Protein AF-A0A4P5X8N8-F1 (afdb_monomer_lite)

Secondary structure (DSSP, 8-state):
----------HHHHHHHHHHHHHTT--HHHHHHHHHHHHHHHHHSS-HHHHHHHHHHHHTS---PPPHHHHHHHHHHHHHH-S--PPPPPP-----

Foldseek 3Di:
DDDDDDDDDPPVVVVVLCVVCVVVVHDSVVSVVVVVVVVCCVVVPPPPVVVVVVVVVVVPDPDPDDDPVVVVVVVVCVVVVPPPDPDDDDDDDDDD

Sequence (96 aa):
MSKRLQVLLPDNEFSEIRGLAERERLTVAAWVRRALDDAKRRQASGDPAKKVAAIRAAAGHDFPSGDIASMLGEIERGMLAGPAVPPPAAPRRRSR

pLDDT: mean 77.86, std 14.48, range [53.69, 97.12]

Structure (mmCIF, N/CA/C/O backbone):
data_AF-A0A4P5X8N8-F1
#
_entry.id   AF-A0A4P5X8N8-F1
#
loop_
_atom_site.group_PDB
_atom_site.id
_atom_site.type_symbol
_atom_site.label_atom_id
_atom_site.label_alt_id
_atom_site.label_comp_id
_atom_site.label_asym_id
_atom_site.label_entity_id
_atom_site.label_seq_id
_atom_site.pdbx_PDB_ins_code
_atom_site.Cartn_x
_atom_site.Cartn_y
_atom_site.Cartn_z
_atom_site.occupancy
_atom_site.B_iso_or_equiv
_atom_site.auth_seq_id
_atom_site.auth_comp_id
_atom_site.auth_asym_id
_atom_site.auth_atom_id
_atom_site.pdbx_PDB_model_num
ATOM 1 N N . MET A 1 1 ? 5.321 16.522 2.477 1.00 71.94 1 MET A N 1
ATOM 2 C CA . MET A 1 1 ? 4.047 17.006 3.054 1.00 71.94 1 MET A CA 1
ATOM 3 C C . MET A 1 1 ? 3.024 15.878 3.044 1.00 71.94 1 MET A C 1
ATOM 5 O O . MET A 1 1 ? 2.881 15.236 2.011 1.00 71.94 1 MET A O 1
ATOM 9 N N . SER A 1 2 ? 2.342 15.610 4.158 1.00 78.12 2 SER A N 1
ATOM 10 C CA . SER A 1 2 ? 1.235 14.642 4.233 1.00 78.12 2 SER A CA 1
ATOM 11 C C . SER A 1 2 ? -0.100 15.368 4.421 1.00 78.12 2 SER A C 1
ATOM 13 O O . SER A 1 2 ? -0.152 16.455 4.993 1.00 78.12 2 SER A O 1
ATOM 15 N N . LYS A 1 3 ? -1.188 14.782 3.911 1.00 87.06 3 LYS A N 1
ATOM 16 C CA . LYS A 1 3 ? -2.566 15.223 4.170 1.00 87.06 3 LYS A CA 1
ATOM 17 C C . LYS A 1 3 ? -3.361 14.052 4.743 1.00 87.06 3 LYS A C 1
ATOM 19 O O . LYS A 1 3 ? -3.076 12.904 4.405 1.00 87.06 3 LYS A O 1
ATOM 24 N N . ARG A 1 4 ? -4.323 14.340 5.624 1.00 88.62 4 ARG A N 1
ATOM 25 C CA . ARG A 1 4 ? -5.220 13.336 6.213 1.00 88.62 4 ARG A CA 1
ATOM 26 C C . ARG A 1 4 ? -6.467 13.211 5.342 1.00 88.62 4 ARG A C 1
ATOM 28 O O . ARG A 1 4 ? -7.116 14.214 5.067 1.00 88.62 4 ARG A O 1
ATOM 35 N N . LEU A 1 5 ? -6.771 11.988 4.925 1.00 87.62 5 LEU A N 1
ATOM 36 C CA . LEU A 1 5 ? -7.997 11.633 4.219 1.00 87.62 5 LEU A CA 1
ATOM 37 C C . LEU A 1 5 ? -8.925 10.928 5.212 1.00 87.62 5 LEU A C 1
ATOM 39 O O . LEU A 1 5 ? -8.499 9.973 5.858 1.00 87.62 5 LEU A O 1
ATOM 43 N N . GLN A 1 6 ? -10.158 11.410 5.343 1.00 91.06 6 GLN A N 1
ATOM 44 C CA . GLN A 1 6 ? -11.206 10.764 6.130 1.00 91.06 6 GLN A CA 1
ATOM 45 C C . GLN A 1 6 ? -12.261 10.225 5.166 1.00 91.06 6 GLN A C 1
ATOM 47 O O . GLN A 1 6 ? -12.728 10.956 4.295 1.00 91.06 6 GLN A O 1
ATOM 52 N N . VAL A 1 7 ? -12.599 8.947 5.312 1.00 91.25 7 VAL A N 1
ATOM 53 C CA . VAL A 1 7 ? -13.585 8.240 4.489 1.00 91.25 7 VAL A CA 1
ATOM 54 C C . VAL A 1 7 ? -14.577 7.589 5.440 1.00 91.25 7 VAL A C 1
ATOM 56 O O . VAL A 1 7 ? -14.167 7.009 6.444 1.00 91.25 7 VAL A O 1
ATOM 59 N N . LEU A 1 8 ? -15.867 7.728 5.151 1.00 92.44 8 LEU A N 1
ATOM 60 C CA . LEU A 1 8 ? -16.920 7.055 5.901 1.00 92.44 8 LEU A CA 1
ATOM 61 C C . LEU A 1 8 ? -17.115 5.665 5.305 1.00 92.44 8 LEU A C 1
ATOM 63 O O . LEU A 1 8 ? -17.355 5.550 4.105 1.00 92.44 8 LEU A O 1
ATOM 67 N N . LEU A 1 9 ? -16.988 4.640 6.141 1.00 90.25 9 LEU A N 1
ATOM 68 C CA . LEU A 1 9 ? -17.157 3.240 5.772 1.00 90.25 9 LEU A CA 1
ATOM 69 C C . LEU A 1 9 ? -18.114 2.582 6.770 1.00 90.25 9 LEU A C 1
ATOM 71 O O . LEU A 1 9 ? -18.077 2.936 7.951 1.00 90.25 9 LEU A O 1
ATOM 75 N N . PRO A 1 10 ? -18.941 1.626 6.330 1.00 94.88 10 PRO A N 1
ATOM 76 C CA . PRO A 1 10 ? -19.650 0.725 7.225 1.00 94.88 10 PRO A CA 1
ATOM 77 C C . PRO A 1 10 ? -18.687 -0.050 8.142 1.00 94.88 10 PRO A C 1
ATOM 79 O O . PRO A 1 10 ? -17.572 -0.401 7.744 1.00 94.88 10 PRO A O 1
ATOM 82 N N . ASP A 1 11 ? -19.132 -0.374 9.356 1.00 94.38 11 ASP A N 1
ATOM 83 C CA . ASP A 1 11 ? -18.302 -1.052 10.364 1.00 94.38 11 ASP A CA 1
ATOM 84 C C . ASP A 1 11 ? -17.779 -2.421 9.900 1.00 94.38 11 ASP A C 1
ATOM 86 O O . ASP A 1 11 ? -16.662 -2.821 10.249 1.00 94.38 11 ASP A O 1
ATOM 90 N N . ASN A 1 12 ? -18.559 -3.140 9.088 1.00 94.75 12 ASN A N 1
ATOM 91 C CA . ASN A 1 12 ? -18.147 -4.424 8.525 1.00 94.75 12 ASN A CA 1
ATOM 92 C C . ASN A 1 12 ? -16.999 -4.247 7.522 1.00 94.75 12 ASN A C 1
ATOM 94 O O . ASN A 1 12 ? -16.000 -4.956 7.612 1.00 94.75 12 ASN A O 1
ATOM 98 N N . GLU A 1 13 ? -17.091 -3.256 6.635 1.00 91.81 13 GLU A N 1
ATOM 99 C CA . GLU A 1 13 ? -16.056 -2.975 5.637 1.00 91.81 13 GLU A CA 1
ATOM 100 C C . GLU A 1 13 ? -14.753 -2.517 6.307 1.00 91.81 13 GLU A C 1
ATOM 102 O O . GLU A 1 13 ? -13.661 -2.978 5.966 1.00 91.81 13 GLU A O 1
ATOM 107 N N . PHE A 1 14 ? -14.852 -1.669 7.335 1.00 93.56 14 PHE A N 1
ATOM 108 C CA . PHE A 1 14 ? -13.681 -1.268 8.111 1.00 93.56 14 PHE A CA 1
ATOM 109 C C . PHE A 1 14 ? -13.020 -2.463 8.820 1.00 93.56 14 PHE A C 1
ATOM 111 O O . PHE A 1 14 ? -11.790 -2.561 8.869 1.00 93.56 14 PHE A O 1
ATOM 118 N N . SER A 1 15 ? -13.827 -3.391 9.339 1.00 95.44 15 SER A N 1
ATOM 119 C CA . SER A 1 15 ? -13.341 -4.611 9.995 1.00 95.44 15 SER A CA 1
ATOM 120 C C . SER A 1 15 ? -12.615 -5.544 9.021 1.00 95.44 15 SER A C 1
ATOM 122 O O . SER A 1 15 ? -11.571 -6.101 9.368 1.00 95.44 15 SER A O 1
ATOM 124 N N . GLU A 1 16 ? -13.104 -5.665 7.785 1.00 94.31 16 GLU A N 1
ATOM 125 C CA . GLU A 1 16 ? -12.426 -6.410 6.718 1.00 94.31 16 GLU A CA 1
ATOM 126 C C . GLU A 1 16 ? -11.066 -5.792 6.372 1.00 94.31 16 GLU A C 1
ATOM 128 O O . GLU A 1 16 ? -10.051 -6.496 6.358 1.00 94.31 16 GLU A O 1
ATOM 133 N N . ILE A 1 17 ? -11.013 -4.469 6.178 1.00 93.69 17 ILE A N 1
ATOM 134 C CA . ILE A 1 17 ? -9.762 -3.741 5.907 1.00 93.69 17 ILE A CA 1
ATOM 135 C C . ILE A 1 17 ? -8.761 -3.933 7.049 1.00 93.69 17 ILE A C 1
ATOM 137 O O . ILE A 1 17 ? -7.569 -4.155 6.810 1.00 93.69 17 ILE A O 1
ATOM 141 N N . ARG A 1 18 ? -9.229 -3.876 8.299 1.00 95.81 18 ARG A N 1
ATOM 142 C CA . ARG A 1 18 ? -8.387 -4.139 9.467 1.00 95.81 18 ARG A CA 1
ATOM 143 C C . ARG A 1 18 ? -7.813 -5.555 9.437 1.00 95.81 18 ARG A C 1
ATOM 145 O O . ARG A 1 18 ? -6.610 -5.712 9.633 1.00 95.81 18 ARG A O 1
ATOM 152 N N . GLY A 1 19 ? -8.632 -6.559 9.133 1.00 97.12 19 GLY A N 1
ATOM 153 C CA . GLY A 1 19 ? -8.178 -7.944 9.007 1.00 97.12 19 GLY A CA 1
ATOM 154 C C . GLY A 1 19 ? -7.141 -8.139 7.894 1.00 97.12 19 GLY A C 1
ATOM 155 O O . GLY A 1 19 ? -6.168 -8.870 8.080 1.00 97.12 19 GLY A O 1
ATOM 156 N N . LEU A 1 20 ? -7.299 -7.459 6.754 1.00 95.81 20 LEU A N 1
ATOM 157 C CA . LEU A 1 20 ? -6.316 -7.475 5.662 1.00 95.81 20 LEU A CA 1
ATOM 158 C C . LEU A 1 20 ? -4.981 -6.853 6.093 1.00 95.81 20 LEU A C 1
ATOM 160 O O . LEU A 1 20 ? -3.923 -7.444 5.873 1.00 95.81 20 LEU A O 1
ATOM 164 N N . ALA A 1 21 ? -5.030 -5.708 6.774 1.00 95.81 21 ALA A N 1
ATOM 165 C CA . ALA A 1 21 ? -3.837 -5.052 7.297 1.00 95.81 21 ALA A CA 1
ATOM 166 C C . ALA A 1 21 ? -3.107 -5.931 8.331 1.00 95.81 21 ALA A C 1
ATOM 168 O O . ALA A 1 21 ? -1.886 -6.077 8.258 1.00 95.81 21 ALA A O 1
ATOM 169 N N . GLU A 1 22 ? -3.841 -6.578 9.243 1.00 95.69 22 GLU A N 1
ATOM 170 C CA . GLU A 1 22 ? -3.280 -7.488 10.252 1.00 95.69 22 GLU A CA 1
ATOM 171 C C . GLU A 1 22 ? -2.605 -8.715 9.618 1.00 95.69 22 GLU A C 1
ATOM 173 O O . GLU A 1 22 ? -1.490 -9.071 10.008 1.00 95.69 22 GLU A O 1
ATOM 178 N N . ARG A 1 23 ? -3.219 -9.316 8.587 1.00 95.88 23 ARG A N 1
ATOM 179 C CA . ARG A 1 23 ? -2.627 -10.434 7.823 1.00 95.88 23 ARG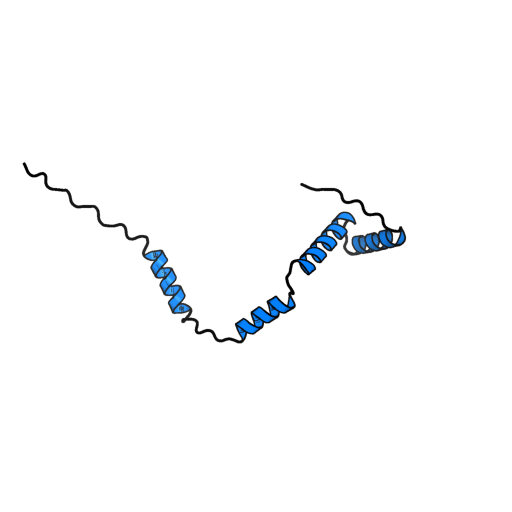 A CA 1
ATOM 180 C C . ARG A 1 23 ? -1.305 -10.055 7.161 1.00 95.88 23 ARG A C 1
ATOM 182 O O . ARG A 1 23 ? -0.386 -10.869 7.114 1.00 95.88 23 ARG A O 1
ATOM 189 N N . GLU A 1 24 ? -1.197 -8.819 6.687 1.00 94.62 24 GLU A N 1
ATOM 190 C CA . GLU A 1 24 ? 0.025 -8.277 6.085 1.00 94.62 24 GLU A CA 1
ATOM 191 C C . GLU 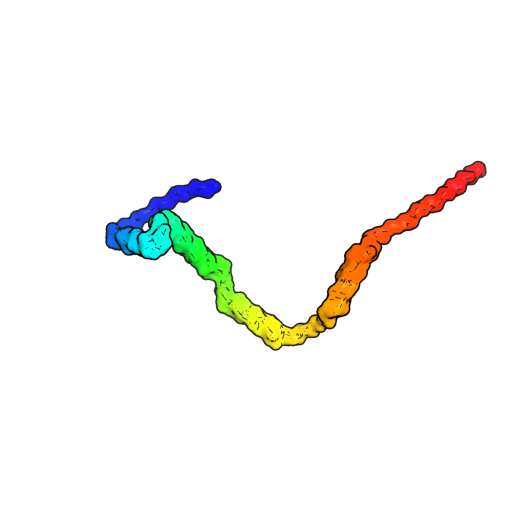A 1 24 ? 0.999 -7.672 7.114 1.00 94.62 24 GLU A C 1
ATOM 193 O O . GLU A 1 24 ? 2.068 -7.196 6.732 1.00 94.62 24 GLU A O 1
ATOM 198 N N . ARG A 1 25 ? 0.670 -7.706 8.418 1.00 95.81 25 ARG A N 1
ATOM 199 C CA . ARG A 1 25 ? 1.427 -7.059 9.511 1.00 95.81 25 ARG A CA 1
ATOM 200 C C . ARG A 1 25 ? 1.658 -5.560 9.286 1.00 95.81 25 ARG A C 1
ATOM 202 O O . ARG A 1 25 ? 2.704 -5.015 9.641 1.00 95.81 25 ARG A O 1
ATOM 209 N N . LEU A 1 26 ? 0.674 -4.886 8.702 1.00 94.56 26 LEU A N 1
ATOM 210 C CA . LEU A 1 26 ? 0.681 -3.452 8.437 1.00 94.56 26 LEU A CA 1
ATOM 211 C C . LEU A 1 26 ? -0.343 -2.733 9.317 1.00 94.56 26 LEU A C 1
ATOM 213 O O . LEU A 1 26 ? -1.338 -3.302 9.758 1.00 94.56 26 LEU A O 1
ATOM 217 N N . THR A 1 27 ? -0.130 -1.436 9.539 1.00 95.62 27 THR A N 1
ATOM 218 C CA . THR A 1 27 ? -1.204 -0.582 10.060 1.00 95.62 27 THR A CA 1
ATOM 219 C C . THR A 1 27 ? -2.252 -0.365 8.973 1.00 95.62 27 THR A C 1
ATOM 221 O O . THR A 1 27 ? -1.916 -0.332 7.788 1.00 95.62 27 THR A O 1
ATOM 224 N N . VAL A 1 28 ? -3.507 -0.126 9.363 1.00 93.75 28 VAL A N 1
ATOM 225 C CA . VAL A 1 28 ? -4.590 0.202 8.416 1.00 93.75 28 VAL A CA 1
ATOM 226 C C . VAL A 1 28 ? -4.183 1.353 7.492 1.00 93.75 28 VAL A C 1
ATOM 228 O O . VAL A 1 28 ? -4.350 1.270 6.281 1.00 93.75 28 VAL A O 1
ATOM 231 N N . ALA A 1 29 ? -3.557 2.402 8.034 1.00 91.75 29 ALA A N 1
ATOM 232 C CA . ALA A 1 29 ? -3.089 3.536 7.240 1.00 91.75 29 ALA A CA 1
ATOM 233 C C . ALA A 1 29 ? -2.002 3.151 6.220 1.00 91.75 29 ALA A C 1
ATOM 235 O O . ALA A 1 29 ? -2.031 3.631 5.086 1.00 91.75 29 ALA A O 1
ATOM 236 N N . ALA A 1 30 ? -1.046 2.297 6.600 1.00 94.69 30 ALA A N 1
ATOM 237 C CA . ALA A 1 30 ? 0.001 1.829 5.691 1.00 94.69 30 ALA A CA 1
ATOM 238 C C . ALA A 1 30 ? -0.572 0.927 4.591 1.00 94.69 30 ALA A C 1
ATOM 240 O O . ALA A 1 30 ? -0.226 1.093 3.420 1.00 94.69 30 ALA A O 1
ATOM 241 N N . TRP A 1 31 ? -1.493 0.038 4.959 1.00 96.12 31 TRP A N 1
ATOM 242 C CA . TRP A 1 31 ? -2.193 -0.833 4.024 1.00 96.12 31 TRP A CA 1
ATOM 243 C C . TRP A 1 31 ? -3.021 -0.026 3.013 1.00 96.12 31 TRP A C 1
ATOM 245 O O . TRP A 1 31 ? -2.853 -0.195 1.806 1.00 96.12 31 TRP A O 1
ATOM 255 N N . VAL A 1 32 ? -3.815 0.949 3.477 1.00 93.44 32 VAL A N 1
ATOM 256 C CA . VAL A 1 32 ? -4.598 1.844 2.602 1.00 93.44 32 VAL A CA 1
ATOM 257 C C . VAL A 1 32 ? -3.684 2.637 1.668 1.00 93.44 32 VAL A C 1
ATOM 259 O O . VAL A 1 32 ? -3.982 2.786 0.485 1.00 93.44 32 VAL A O 1
ATOM 262 N N . ARG A 1 33 ? -2.538 3.122 2.159 1.00 92.56 33 ARG A N 1
ATOM 263 C CA . ARG A 1 33 ? -1.577 3.855 1.323 1.00 92.56 33 ARG A CA 1
ATOM 264 C C . ARG A 1 33 ? -1.021 2.980 0.199 1.00 92.56 33 ARG A C 1
ATOM 266 O O . ARG A 1 33 ? -0.982 3.429 -0.943 1.00 92.56 33 ARG A O 1
ATOM 273 N N . ARG A 1 34 ? -0.658 1.733 0.513 1.00 93.56 34 ARG A N 1
ATOM 274 C CA . ARG A 1 34 ? -0.219 0.738 -0.474 1.00 93.56 34 ARG A CA 1
ATOM 275 C C . ARG A 1 34 ? -1.317 0.452 -1.498 1.00 93.56 34 ARG A C 1
ATOM 277 O O . ARG A 1 34 ? -1.052 0.519 -2.693 1.00 93.56 34 ARG A O 1
ATOM 284 N N . ALA A 1 35 ? -2.547 0.216 -1.046 1.00 91.75 35 ALA A N 1
ATOM 285 C CA . ALA A 1 35 ? -3.682 -0.044 -1.927 1.00 91.75 35 ALA A CA 1
ATOM 286 C C . ALA A 1 35 ? -3.952 1.128 -2.892 1.00 91.75 35 ALA A C 1
ATOM 288 O O . ALA A 1 35 ? -4.160 0.910 -4.088 1.00 91.75 35 ALA A O 1
ATOM 28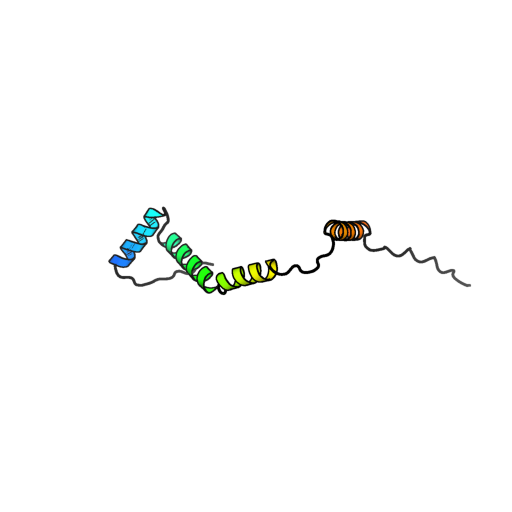9 N N . LEU A 1 36 ? -3.887 2.373 -2.401 1.00 90.25 36 LEU A N 1
ATOM 290 C CA . LEU A 1 36 ? -4.026 3.577 -3.227 1.00 90.25 36 LEU A CA 1
ATOM 291 C C . LEU A 1 36 ? -2.885 3.723 -4.239 1.00 90.25 36 LEU A C 1
ATOM 293 O O . LEU A 1 36 ? -3.131 4.101 -5.386 1.00 90.25 36 LEU A O 1
ATOM 297 N N . ASP A 1 37 ? -1.649 3.424 -3.846 1.00 88.81 37 ASP A N 1
ATOM 298 C CA . ASP A 1 37 ? -0.507 3.457 -4.761 1.00 88.81 37 ASP A CA 1
ATOM 299 C C . ASP A 1 37 ? -0.612 2.363 -5.831 1.00 88.81 37 ASP A C 1
ATOM 301 O O . ASP A 1 37 ? -0.350 2.629 -7.003 1.00 88.81 37 ASP A O 1
ATOM 305 N N . ASP A 1 38 ? -1.067 1.162 -5.480 1.00 89.75 38 ASP A N 1
ATOM 306 C CA . ASP A 1 38 ? -1.283 0.075 -6.437 1.00 89.75 38 ASP A CA 1
ATOM 307 C C . ASP A 1 38 ? -2.438 0.378 -7.399 1.00 89.75 38 ASP A C 1
ATOM 309 O O . ASP A 1 38 ? -2.359 0.051 -8.586 1.00 89.75 38 ASP A O 1
ATOM 313 N N . ALA A 1 39 ? -3.505 1.028 -6.925 1.00 85.56 39 ALA A N 1
ATOM 314 C CA . ALA A 1 39 ? -4.593 1.511 -7.775 1.00 85.56 39 ALA A CA 1
ATOM 315 C C . ALA A 1 39 ? -4.105 2.600 -8.745 1.00 85.56 39 ALA A C 1
ATOM 317 O O . ALA A 1 39 ? -4.390 2.540 -9.944 1.00 85.56 39 ALA A O 1
ATOM 318 N N . LYS A 1 40 ? -3.291 3.547 -8.257 1.00 79.00 40 LYS A N 1
ATOM 319 C CA . LYS A 1 40 ? -2.640 4.557 -9.102 1.00 79.00 40 LYS A CA 1
ATOM 320 C C . LYS A 1 40 ? -1.723 3.923 -10.132 1.00 79.00 40 LYS A C 1
ATOM 322 O O . LYS A 1 40 ? -1.794 4.310 -11.287 1.00 79.00 40 LYS A O 1
ATOM 327 N N . ARG A 1 41 ? -0.891 2.944 -9.764 1.00 79.56 41 ARG A N 1
ATOM 328 C CA . ARG A 1 41 ? -0.017 2.240 -10.720 1.00 79.56 41 ARG A CA 1
ATOM 329 C C . ARG A 1 41 ? -0.823 1.510 -11.785 1.00 79.56 41 ARG A C 1
ATOM 331 O O . ARG A 1 41 ? -0.429 1.554 -12.946 1.00 79.56 41 ARG A O 1
ATOM 338 N N . ARG A 1 42 ? -1.946 0.886 -11.417 1.00 79.19 42 ARG A N 1
ATOM 339 C CA . ARG A 1 42 ? -2.859 0.229 -12.365 1.00 79.19 42 ARG A CA 1
ATOM 340 C C . ARG A 1 42 ? -3.485 1.208 -13.364 1.00 79.19 42 ARG A C 1
ATOM 342 O O . ARG A 1 42 ? -3.650 0.836 -14.516 1.00 79.19 42 ARG A O 1
ATOM 349 N N . GLN A 1 43 ? -3.790 2.440 -12.952 1.00 65.94 43 GLN A N 1
ATOM 350 C CA . GLN A 1 43 ? -4.316 3.479 -13.852 1.00 65.94 43 GLN A CA 1
ATOM 351 C C . GLN A 1 43 ? -3.223 4.240 -14.626 1.00 65.94 43 GLN A C 1
ATOM 353 O O . GLN A 1 43 ? -3.425 4.598 -15.781 1.00 65.94 43 GLN A O 1
ATOM 358 N N . ALA A 1 44 ? -2.073 4.503 -14.001 1.00 58.97 44 ALA A N 1
ATOM 359 C CA . ALA A 1 44 ? -0.979 5.309 -14.551 1.00 58.97 44 ALA A CA 1
ATOM 360 C C . ALA A 1 44 ? -0.047 4.513 -15.472 1.00 58.97 44 ALA A C 1
ATOM 362 O O . ALA A 1 44 ? 0.593 5.084 -16.354 1.00 58.97 44 ALA A O 1
ATOM 363 N N . SER A 1 45 ? 0.032 3.193 -15.293 1.00 54.16 45 SER A N 1
ATOM 364 C CA . SER A 1 45 ? 0.638 2.318 -16.290 1.00 54.16 45 SER A CA 1
ATOM 365 C C . SER A 1 45 ? -0.348 2.236 -17.446 1.00 54.16 45 SER A C 1
ATOM 367 O O . SER A 1 45 ? -1.243 1.397 -17.422 1.00 54.16 45 SER A O 1
ATOM 369 N N . GLY A 1 46 ? -0.226 3.132 -18.430 1.00 55.28 46 GLY A N 1
ATOM 370 C CA . GLY A 1 46 ? -0.900 2.963 -19.714 1.00 55.28 46 GLY A CA 1
ATOM 371 C C . GLY A 1 46 ? -0.743 1.508 -20.143 1.00 55.28 46 GLY A C 1
ATOM 372 O O . GLY A 1 46 ? 0.385 1.024 -20.197 1.00 55.28 46 GLY A O 1
ATOM 373 N N . ASP A 1 47 ? -1.886 0.835 -20.289 1.00 58.06 47 ASP A N 1
ATOM 374 C CA . ASP A 1 47 ? -2.076 -0.604 -20.487 1.00 58.06 47 ASP A CA 1
ATOM 375 C C . ASP A 1 47 ? -0.764 -1.425 -20.490 1.00 58.06 47 ASP A C 1
ATOM 377 O O . ASP A 1 47 ? -0.050 -1.459 -21.498 1.00 58.06 47 ASP A O 1
ATOM 381 N N . PRO A 1 48 ? -0.407 -2.096 -19.379 1.00 59.50 48 PRO A N 1
ATOM 382 C CA . PRO A 1 48 ? 0.774 -2.951 -19.313 1.00 59.50 48 PRO A CA 1
ATOM 383 C C . PRO A 1 48 ? 0.816 -3.976 -20.451 1.00 59.50 48 PRO A C 1
ATOM 385 O O . PRO A 1 48 ? 1.905 -4.313 -20.920 1.00 59.50 48 PRO A O 1
ATOM 388 N N . ALA A 1 49 ? -0.347 -4.412 -20.952 1.00 61.91 49 ALA A N 1
ATOM 389 C CA . ALA A 1 49 ? -0.429 -5.274 -22.121 1.00 61.91 49 ALA A CA 1
ATOM 390 C C . ALA A 1 49 ? 0.039 -4.552 -23.392 1.00 61.91 49 ALA A C 1
ATOM 392 O O . ALA A 1 49 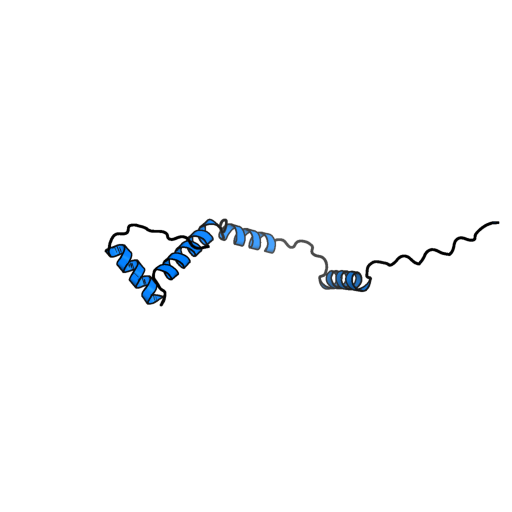? 0.757 -5.160 -24.177 1.00 61.91 49 ALA A O 1
ATOM 393 N N . LYS A 1 50 ? -0.242 -3.252 -23.568 1.00 62.31 50 LYS A N 1
ATOM 394 C CA . LYS A 1 50 ? 0.336 -2.436 -24.655 1.00 62.31 50 LYS A CA 1
ATOM 395 C C . LYS A 1 50 ? 1.841 -2.273 -24.521 1.00 62.31 50 LYS A C 1
ATOM 397 O O . LYS A 1 50 ? 2.531 -2.350 -25.531 1.00 62.31 50 LYS A O 1
ATOM 402 N N . LYS A 1 51 ? 2.377 -2.082 -23.311 1.00 60.38 51 LYS A N 1
ATOM 403 C CA . LYS A 1 51 ? 3.836 -1.980 -23.122 1.00 60.38 51 LYS A CA 1
ATOM 404 C C . LYS A 1 51 ? 4.533 -3.311 -23.418 1.00 60.38 51 LYS A C 1
ATOM 406 O O . LYS A 1 51 ? 5.540 -3.327 -24.118 1.00 60.38 51 LYS A O 1
ATOM 411 N N . VAL A 1 52 ? 3.976 -4.427 -22.947 1.00 70.81 52 VAL A N 1
ATOM 412 C CA . VAL A 1 52 ? 4.486 -5.773 -23.256 1.00 70.81 52 VAL A CA 1
ATOM 413 C C . VAL A 1 52 ? 4.317 -6.102 -24.743 1.00 70.81 52 VAL A C 1
ATOM 415 O O . VAL A 1 52 ? 5.230 -6.667 -25.338 1.00 70.81 52 VAL A O 1
ATOM 418 N N . ALA A 1 53 ? 3.205 -5.708 -25.367 1.00 70.25 53 ALA A N 1
ATOM 419 C CA . ALA A 1 53 ? 2.992 -5.859 -26.804 1.00 70.25 53 ALA A CA 1
ATOM 420 C C . ALA A 1 53 ? 3.986 -5.022 -27.619 1.00 70.25 53 ALA A C 1
ATOM 422 O O . ALA A 1 53 ? 4.544 -5.537 -28.579 1.00 70.25 53 ALA A O 1
ATOM 423 N N . ALA A 1 54 ? 4.275 -3.783 -27.210 1.00 68.62 54 ALA A N 1
ATOM 424 C CA . ALA A 1 54 ? 5.276 -2.935 -27.854 1.00 68.62 54 ALA A CA 1
ATOM 425 C C . ALA A 1 54 ? 6.690 -3.524 -27.735 1.00 68.62 54 ALA A C 1
ATOM 427 O O . ALA A 1 54 ? 7.422 -3.554 -28.720 1.00 68.62 54 ALA A O 1
ATOM 428 N N . ILE A 1 55 ? 7.058 -4.058 -26.563 1.00 72.12 55 ILE A N 1
ATOM 429 C CA . ILE A 1 55 ? 8.347 -4.742 -26.365 1.00 72.12 55 ILE A CA 1
ATOM 430 C C . ILE A 1 55 ? 8.432 -6.006 -27.233 1.00 72.12 55 ILE A C 1
ATOM 432 O O . ILE A 1 55 ? 9.453 -6.229 -27.874 1.00 72.12 55 ILE A O 1
ATOM 436 N N . ARG A 1 56 ? 7.367 -6.818 -27.304 1.00 70.06 56 ARG A N 1
ATOM 437 C CA . ARG A 1 56 ? 7.335 -8.020 -28.159 1.00 70.06 56 ARG A CA 1
ATOM 438 C C . ARG A 1 56 ? 7.353 -7.689 -29.651 1.00 70.06 56 ARG A C 1
ATOM 440 O O . ARG A 1 56 ? 8.018 -8.389 -30.400 1.00 70.06 56 ARG A O 1
ATOM 447 N N . ALA A 1 57 ? 6.658 -6.634 -30.073 1.00 69.69 57 ALA A N 1
ATOM 448 C CA . ALA A 1 57 ? 6.683 -6.158 -31.453 1.00 69.69 57 ALA A CA 1
ATOM 449 C C . ALA A 1 57 ? 8.082 -5.661 -31.845 1.00 69.69 57 ALA A C 1
ATOM 451 O O . ALA A 1 57 ? 8.573 -6.007 -32.911 1.00 69.69 57 ALA A O 1
ATOM 452 N N . ALA A 1 58 ? 8.757 -4.923 -30.959 1.00 62.06 58 ALA A N 1
ATOM 453 C CA . ALA A 1 58 ? 10.135 -4.493 -31.179 1.00 62.06 58 ALA A CA 1
ATOM 454 C C . ALA A 1 58 ? 11.126 -5.671 -31.186 1.00 62.06 58 ALA A C 1
ATOM 456 O O . ALA A 1 58 ? 12.040 -5.679 -31.998 1.00 62.06 58 ALA A O 1
ATOM 457 N N . ALA A 1 59 ? 10.928 -6.680 -30.331 1.00 65.06 59 ALA A N 1
ATOM 458 C CA . ALA A 1 59 ? 11.766 -7.882 -30.290 1.00 65.06 59 ALA A CA 1
ATOM 459 C C . ALA A 1 59 ? 11.558 -8.828 -31.490 1.00 65.06 59 ALA A C 1
ATOM 461 O O . ALA A 1 59 ? 12.412 -9.666 -31.751 1.00 65.06 59 ALA A O 1
ATOM 462 N N . GLY A 1 60 ? 10.428 -8.720 -32.198 1.00 62.53 60 GLY A N 1
ATOM 463 C CA . GLY A 1 60 ? 10.153 -9.464 -33.433 1.00 62.53 60 GLY A CA 1
ATOM 464 C C . GLY A 1 60 ? 10.707 -8.802 -34.698 1.00 62.53 60 GLY A C 1
ATOM 465 O O . GLY A 1 60 ? 10.615 -9.382 -35.777 1.00 62.53 60 GLY A O 1
ATOM 466 N N . HIS A 1 61 ? 11.265 -7.597 -34.581 1.00 57.12 61 HIS A N 1
ATOM 467 C CA . HIS A 1 61 ? 11.967 -6.926 -35.662 1.00 57.12 61 HIS A CA 1
ATOM 468 C C . HIS A 1 61 ? 13.477 -7.060 -35.444 1.00 57.12 61 HIS A C 1
ATOM 470 O O . HIS A 1 61 ? 14.025 -6.472 -34.514 1.00 57.12 61 HIS A O 1
ATOM 476 N N . ASP A 1 62 ? 14.156 -7.784 -36.337 1.00 56.88 62 ASP A N 1
ATOM 477 C CA . ASP A 1 62 ? 15.607 -7.664 -36.507 1.00 56.88 62 ASP A CA 1
ATOM 478 C C . ASP A 1 62 ? 15.890 -6.310 -37.163 1.00 56.88 62 ASP A C 1
ATOM 480 O O . ASP A 1 62 ? 16.001 -6.172 -38.384 1.00 56.88 62 ASP A O 1
ATOM 484 N N . PHE A 1 63 ? 15.925 -5.259 -36.347 1.00 55.81 63 PHE A N 1
ATOM 485 C CA . PHE A 1 63 ? 16.472 -3.988 -36.792 1.00 55.81 63 PHE A CA 1
ATOM 486 C C . PHE A 1 63 ? 17.961 -4.202 -37.072 1.00 55.81 63 PHE A C 1
ATOM 488 O O . PHE A 1 63 ? 18.638 -4.779 -36.220 1.00 55.81 63 PHE A O 1
ATOM 495 N N . PRO A 1 64 ? 18.492 -3.746 -38.219 1.00 57.81 64 PRO A N 1
ATOM 496 C CA . PRO A 1 64 ? 19.916 -3.836 -38.489 1.00 57.81 64 PRO A CA 1
ATOM 497 C C . PRO A 1 64 ? 20.652 -2.948 -37.483 1.00 57.81 64 PRO A C 1
ATOM 499 O O . PRO A 1 64 ? 20.776 -1.737 -37.661 1.00 57.81 64 PRO A O 1
ATOM 502 N N . SER A 1 65 ? 21.086 -3.548 -36.382 1.00 62.09 65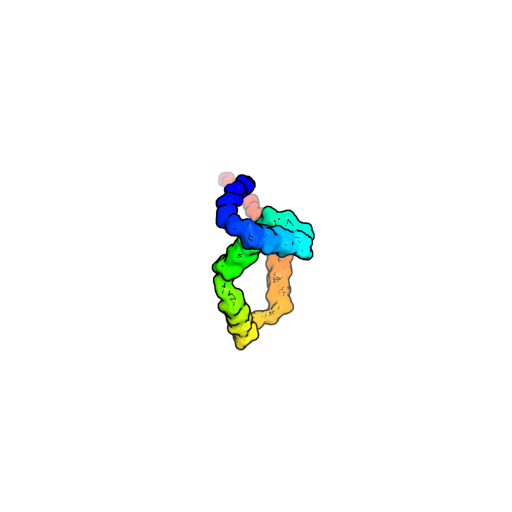 SER A N 1
ATOM 503 C CA . SER A 1 65 ? 22.035 -2.954 -35.460 1.00 62.09 65 SER A CA 1
ATOM 504 C C . SER A 1 65 ? 23.440 -3.240 -35.982 1.00 62.09 65 SER A C 1
ATOM 506 O O . SER A 1 65 ? 23.713 -4.294 -36.559 1.00 62.09 65 SER A O 1
ATOM 508 N N . GLY A 1 66 ? 24.334 -2.261 -35.842 1.00 64.12 66 GLY A N 1
ATOM 509 C CA . GLY A 1 66 ? 25.750 -2.478 -36.116 1.00 64.12 66 GLY A CA 1
ATOM 510 C C . GLY A 1 66 ? 26.331 -3.523 -35.161 1.00 64.12 66 GLY A C 1
ATOM 511 O O . GLY A 1 66 ? 25.768 -3.798 -34.101 1.00 64.12 66 GLY A O 1
ATOM 512 N N . ASP A 1 67 ? 27.477 -4.091 -35.524 1.00 78.94 67 ASP A N 1
ATOM 513 C CA . ASP A 1 67 ? 28.215 -4.984 -34.635 1.00 78.94 67 ASP A CA 1
ATOM 514 C C . ASP A 1 67 ? 28.539 -4.281 -33.299 1.00 78.94 67 ASP A C 1
ATOM 516 O O . ASP A 1 67 ? 29.100 -3.180 -33.267 1.00 78.94 67 ASP A O 1
ATOM 520 N N . ILE A 1 68 ? 28.167 -4.917 -32.183 1.00 76.25 68 ILE A N 1
ATOM 521 C CA . ILE A 1 68 ? 28.285 -4.338 -30.835 1.00 76.25 68 ILE A CA 1
ATOM 522 C C . ILE A 1 68 ? 29.744 -4.041 -30.486 1.00 76.25 68 ILE A C 1
ATOM 524 O O . ILE A 1 68 ? 30.022 -3.014 -29.864 1.00 76.25 68 ILE A O 1
ATOM 528 N N . ALA A 1 69 ? 30.683 -4.890 -30.910 1.00 81.81 69 ALA A N 1
ATOM 529 C CA . ALA A 1 69 ? 32.099 -4.670 -30.632 1.00 81.81 69 ALA A CA 1
ATOM 530 C C . ALA A 1 69 ? 32.626 -3.418 -31.353 1.00 81.81 69 ALA A C 1
ATOM 532 O O . ALA A 1 69 ? 33.363 -2.626 -30.763 1.00 81.81 69 ALA A O 1
ATOM 533 N N . SER A 1 70 ? 32.185 -3.190 -32.591 1.00 81.00 70 SER A N 1
ATOM 534 C CA . SER A 1 70 ? 32.535 -1.995 -33.364 1.00 81.00 70 SER A CA 1
ATOM 535 C C . SER A 1 70 ? 32.018 -0.709 -32.711 1.00 81.00 70 SER A C 1
ATOM 537 O O . SER A 1 70 ? 32.776 0.253 -32.571 1.00 81.00 70 SER A O 1
ATOM 539 N N . MET A 1 71 ? 30.767 -0.705 -32.239 1.00 84.75 71 MET A N 1
ATOM 540 C CA . MET A 1 71 ? 30.175 0.457 -31.559 1.00 84.75 71 MET A CA 1
ATOM 541 C C . MET A 1 71 ? 30.890 0.788 -30.243 1.00 84.75 71 MET A C 1
ATOM 543 O O . MET A 1 71 ? 31.168 1.954 -29.962 1.00 84.75 71 MET A O 1
ATOM 547 N N . LEU A 1 72 ? 31.232 -0.227 -29.444 1.00 87.31 72 LEU A N 1
ATOM 548 C CA . LEU A 1 72 ? 31.982 -0.026 -28.201 1.00 87.31 72 LEU A CA 1
ATOM 549 C C . LEU A 1 72 ? 33.379 0.549 -28.475 1.00 87.31 72 LEU A C 1
ATOM 551 O O . LEU A 1 72 ? 33.787 1.502 -27.810 1.00 87.31 72 LEU A O 1
ATOM 555 N N . GLY A 1 73 ? 34.065 0.060 -29.512 1.00 87.12 73 GLY A N 1
ATOM 556 C CA . GLY A 1 73 ? 35.370 0.589 -29.914 1.00 87.12 73 GLY A CA 1
ATOM 557 C C . GLY A 1 73 ? 35.325 2.047 -30.393 1.00 87.12 73 GLY A C 1
ATOM 558 O O . GLY A 1 73 ? 36.256 2.814 -30.145 1.00 87.12 73 GLY A O 1
ATOM 559 N N . GLU A 1 74 ? 34.250 2.476 -31.058 1.00 84.88 74 GLU A N 1
ATOM 560 C CA . GLU A 1 74 ? 34.055 3.883 -31.437 1.00 84.88 74 GLU A CA 1
ATOM 561 C C . GLU A 1 74 ? 33.849 4.796 -30.226 1.00 84.88 74 GLU A C 1
ATOM 563 O O . GLU A 1 74 ? 34.445 5.877 -30.166 1.00 84.88 74 GLU A O 1
ATOM 568 N N . ILE A 1 75 ? 33.067 4.342 -29.245 1.00 84.62 75 ILE A N 1
ATOM 569 C CA . ILE A 1 75 ? 32.814 5.076 -27.999 1.00 84.62 75 ILE A CA 1
ATOM 570 C C . ILE A 1 75 ? 34.116 5.258 -27.212 1.00 84.62 75 ILE A C 1
ATOM 572 O O . ILE A 1 75 ? 34.436 6.374 -26.795 1.00 84.62 75 ILE A O 1
ATOM 576 N N . GLU A 1 76 ? 34.901 4.193 -27.050 1.00 88.44 76 GLU A N 1
ATOM 577 C CA . GLU A 1 76 ? 36.185 4.248 -26.342 1.00 88.44 76 GLU A CA 1
ATOM 578 C C . GLU A 1 76 ? 37.181 5.186 -27.034 1.00 88.44 76 GLU A C 1
ATOM 580 O O . GLU A 1 76 ? 37.825 6.003 -26.371 1.00 88.44 76 GLU A O 1
ATOM 585 N N . ARG A 1 77 ? 37.260 5.152 -28.373 1.00 84.25 77 ARG A N 1
ATOM 586 C CA . ARG A 1 77 ? 38.092 6.093 -29.142 1.00 84.25 77 ARG A CA 1
ATOM 587 C C . ARG A 1 77 ? 37.664 7.545 -28.938 1.00 84.25 77 ARG A C 1
ATOM 589 O O . ARG A 1 77 ? 38.527 8.402 -28.766 1.00 84.25 77 ARG A O 1
ATOM 596 N N . GLY A 1 78 ? 36.361 7.823 -28.927 1.00 79.69 78 GLY A N 1
ATOM 597 C CA . GLY A 1 78 ? 35.835 9.167 -28.670 1.00 79.69 78 GLY A CA 1
ATOM 598 C C . GLY A 1 78 ? 36.155 9.676 -27.261 1.00 79.69 78 GLY A C 1
ATOM 599 O O . GLY A 1 78 ? 36.496 10.846 -27.091 1.00 79.69 78 GLY A O 1
ATOM 600 N N . MET A 1 79 ? 36.116 8.791 -26.262 1.00 78.56 79 MET A N 1
ATOM 601 C CA . MET A 1 79 ? 36.482 9.111 -24.877 1.00 78.56 79 MET A CA 1
ATOM 602 C C . MET A 1 79 ? 37.987 9.370 -24.712 1.00 78.56 79 MET A C 1
ATOM 604 O O . MET A 1 79 ? 38.376 10.272 -23.971 1.00 78.56 79 MET A O 1
ATOM 608 N N . LEU A 1 80 ? 38.833 8.609 -25.411 1.00 76.81 80 LEU A N 1
ATOM 609 C CA . LEU A 1 80 ? 40.293 8.748 -25.353 1.00 76.81 80 LEU A CA 1
ATOM 610 C C . LEU A 1 80 ? 40.823 9.934 -26.169 1.00 76.81 80 LEU A C 1
ATOM 612 O O . LEU A 1 80 ? 41.876 10.474 -25.836 1.00 76.81 80 LEU A O 1
ATOM 616 N N . ALA A 1 81 ? 40.117 10.346 -27.226 1.00 74.88 81 ALA A N 1
ATOM 617 C CA . ALA A 1 81 ? 40.564 11.430 -28.096 1.00 74.88 81 ALA A CA 1
ATOM 618 C C . ALA A 1 81 ? 40.503 12.816 -27.429 1.00 74.88 81 ALA A C 1
ATOM 620 O O . ALA A 1 81 ? 41.277 13.688 -27.821 1.00 74.88 81 ALA A O 1
ATOM 621 N N . GLY A 1 82 ? 39.639 13.019 -26.421 1.00 65.69 82 GLY A N 1
ATOM 622 C CA . GLY A 1 82 ? 39.430 14.317 -25.760 1.00 65.69 82 GLY A CA 1
ATOM 623 C C . GLY A 1 82 ? 39.049 15.453 -26.734 1.00 65.69 82 GLY A C 1
ATOM 624 O O . GLY A 1 82 ? 39.127 15.304 -27.953 1.00 65.69 82 GLY A O 1
ATOM 625 N N . PRO A 1 83 ? 38.600 16.630 -26.262 1.00 59.72 83 PRO A N 1
ATOM 626 C CA . PRO A 1 83 ? 38.460 17.771 -27.159 1.00 59.72 83 PRO A CA 1
ATOM 627 C C . PRO A 1 83 ? 39.851 18.156 -27.677 1.00 59.72 83 PRO A C 1
ATOM 629 O O . PRO A 1 83 ? 40.749 18.454 -26.889 1.00 59.72 83 PRO A O 1
ATOM 632 N N . ALA A 1 84 ? 40.029 18.142 -29.000 1.00 60.09 84 ALA A N 1
ATOM 633 C CA . ALA A 1 84 ? 41.263 18.567 -29.646 1.00 60.09 84 ALA A CA 1
ATOM 634 C C . ALA A 1 84 ? 41.600 20.001 -29.206 1.00 60.09 84 ALA A C 1
ATOM 636 O O . ALA A 1 84 ? 40.936 20.954 -29.612 1.00 60.09 84 ALA A O 1
ATOM 637 N N . VAL A 1 85 ? 42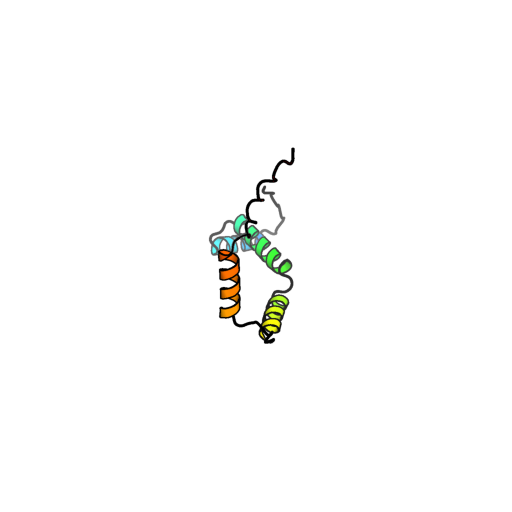.614 20.158 -28.352 1.00 60.38 85 VAL A N 1
ATOM 638 C CA . VAL A 1 85 ? 43.135 21.476 -27.979 1.00 60.38 85 VAL A CA 1
ATOM 639 C C . VAL A 1 85 ? 43.871 22.020 -29.206 1.00 60.38 85 VAL A C 1
ATOM 641 O O . VAL A 1 85 ? 44.869 21.420 -29.615 1.00 60.38 85 VAL A O 1
ATOM 644 N N . PRO A 1 86 ? 43.400 23.110 -29.841 1.00 63.88 86 PRO A N 1
ATOM 645 C CA . PRO A 1 86 ? 44.096 23.671 -30.988 1.00 63.88 86 PRO A CA 1
ATOM 646 C C . PRO A 1 86 ? 45.485 24.175 -30.559 1.00 63.88 86 PRO A C 1
ATOM 648 O O . PRO A 1 86 ? 45.633 24.695 -29.447 1.00 63.88 86 PRO A O 1
ATOM 651 N N . PRO A 1 87 ? 46.515 24.027 -31.413 1.00 65.56 87 PRO A N 1
ATOM 652 C CA . PRO A 1 87 ? 47.877 24.418 -31.068 1.00 65.56 87 PRO A CA 1
ATOM 653 C C . PRO A 1 87 ? 47.959 25.925 -30.762 1.00 65.56 87 PRO A C 1
ATOM 655 O O . PRO A 1 87 ? 47.251 26.718 -31.393 1.00 65.56 87 PRO A O 1
ATOM 658 N N . PRO A 1 88 ? 48.817 26.350 -29.811 1.00 60.88 88 PRO A N 1
ATOM 659 C CA . PRO A 1 88 ? 48.918 27.752 -29.426 1.00 60.88 88 PRO A CA 1
ATOM 660 C C . PRO A 1 88 ? 49.358 28.615 -30.614 1.00 60.88 88 PRO A C 1
ATOM 662 O O . PRO A 1 88 ? 50.308 28.289 -31.328 1.00 60.88 88 PRO A O 1
ATOM 665 N N . ALA A 1 89 ? 48.648 29.727 -30.823 1.00 65.75 89 ALA A N 1
ATOM 666 C CA . ALA A 1 89 ? 48.888 30.645 -31.929 1.00 65.75 89 ALA A CA 1
ATOM 667 C C . ALA A 1 89 ? 50.329 31.189 -31.909 1.00 65.75 89 ALA A C 1
ATOM 669 O O . ALA A 1 89 ? 50.799 31.710 -30.896 1.00 65.75 89 ALA A O 1
ATOM 670 N N . ALA A 1 90 ? 51.018 31.081 -33.049 1.00 68.25 90 ALA A N 1
ATOM 671 C CA . ALA A 1 90 ? 52.392 31.543 -33.220 1.00 68.25 90 ALA A CA 1
ATOM 672 C C . ALA A 1 90 ? 52.530 33.060 -32.952 1.00 68.25 90 ALA A C 1
ATOM 674 O O . ALA A 1 90 ? 51.630 33.835 -33.304 1.00 68.25 90 ALA A O 1
ATOM 675 N N . PRO A 1 91 ? 53.654 33.520 -32.366 1.00 61.56 91 PRO A N 1
ATOM 676 C CA . PRO A 1 91 ? 53.826 34.920 -32.004 1.00 61.56 91 PRO A CA 1
ATOM 677 C C . PRO A 1 91 ? 53.869 35.803 -33.256 1.00 61.56 91 PRO A C 1
ATOM 679 O O . PRO A 1 91 ? 54.723 35.648 -34.132 1.00 61.56 91 PRO A O 1
ATOM 682 N N . ARG A 1 92 ? 52.943 36.764 -33.329 1.00 64.06 92 ARG A N 1
ATOM 683 C CA . ARG A 1 92 ? 52.901 37.774 -34.391 1.00 64.06 92 ARG A CA 1
ATOM 684 C C . ARG A 1 92 ? 54.177 38.616 -34.342 1.00 64.06 92 ARG A C 1
ATOM 686 O O . ARG A 1 92 ? 54.397 39.360 -33.387 1.00 64.06 92 ARG A O 1
ATOM 693 N N . ARG A 1 93 ? 55.010 38.519 -35.384 1.00 55.50 93 ARG A N 1
ATOM 694 C CA . ARG A 1 93 ? 56.146 39.427 -35.594 1.00 55.50 93 ARG A CA 1
ATOM 695 C C . ARG A 1 93 ? 55.625 40.866 -35.640 1.00 55.50 93 ARG A C 1
ATOM 697 O O . ARG A 1 93 ? 54.817 41.204 -36.500 1.00 55.50 93 ARG A O 1
ATOM 704 N N . ARG A 1 94 ? 56.089 41.705 -34.709 1.00 54.75 94 ARG A N 1
ATOM 705 C CA . ARG A 1 94 ? 55.952 43.163 -34.794 1.00 54.75 94 ARG A CA 1
ATOM 706 C C . ARG A 1 94 ? 56.818 43.653 -35.951 1.00 54.75 94 ARG A C 1
ATOM 708 O O . ARG A 1 94 ? 58.041 43.544 -35.882 1.00 54.75 94 ARG A O 1
ATOM 715 N N . SER A 1 95 ? 56.184 44.189 -36.984 1.00 55.88 95 SER A N 1
ATOM 716 C CA . SER A 1 95 ? 56.856 45.021 -37.980 1.00 55.88 95 SER A CA 1
ATOM 717 C C . SER A 1 95 ? 57.052 46.417 -37.386 1.00 55.88 95 SER A C 1
ATOM 719 O O . SER A 1 95 ? 56.119 46.965 -36.795 1.00 55.88 95 SER A O 1
ATOM 721 N N . ARG A 1 96 ? 58.288 46.914 -37.472 1.00 53.69 96 ARG A N 1
ATOM 722 C CA . ARG A 1 96 ? 58.675 48.306 -37.206 1.00 53.69 96 ARG A CA 1
ATOM 723 C C . ARG A 1 96 ? 58.161 49.224 -38.304 1.00 53.69 96 ARG A C 1
ATOM 725 O O . ARG A 1 96 ? 58.085 48.737 -39.453 1.00 53.69 96 ARG A O 1
#

Radius of gyration: 30.98 Å; chains: 1; bounding box: 78×59×49 Å